Protein AF-A0A2A2QF74-F1 (afdb_monomer)

Secondary structure (DSSP, 8-state):
--THHHHHHHHHHHHHHHIIIIIHHHHHHHHHHHHHHHHHHHHHHHTTPPP-HHHHHHHHHHHHTHHHHHHHHHHTTTT-GGG--

Structure (mmCIF, N/CA/C/O backbone):
data_AF-A0A2A2QF74-F1
#
_entry.id   AF-A0A2A2QF74-F1
#
loop_
_atom_site.group_PDB
_atom_site.id
_atom_site.type_symbol
_atom_site.label_atom_id
_atom_site.label_alt_id
_atom_site.label_comp_id
_atom_site.label_asym_id
_atom_site.label_entity_id
_atom_site.label_seq_id
_atom_site.pdbx_PDB_ins_code
_atom_site.Cartn_x
_atom_site.Cartn_y
_atom_site.Cartn_z
_atom_site.occupancy
_atom_site.B_iso_or_equiv
_atom_site.auth_seq_id
_atom_site.auth_comp_id
_atom_site.auth_asym_id
_atom_site.auth_atom_id
_atom_site.pdbx_PDB_model_num
ATOM 1 N N . MET A 1 1 ? 23.836 -0.362 -34.222 1.00 50.34 1 MET A N 1
ATOM 2 C CA . MET A 1 1 ? 23.259 0.362 -33.069 1.00 50.34 1 MET A CA 1
ATOM 3 C C . MET A 1 1 ? 21.780 0.508 -33.365 1.00 50.34 1 MET A C 1
ATOM 5 O O . MET A 1 1 ? 21.440 1.186 -34.322 1.00 50.34 1 MET A O 1
ATOM 9 N N . ASP A 1 2 ? 20.933 -0.264 -32.688 1.00 54.47 2 ASP A N 1
ATOM 10 C CA . ASP A 1 2 ? 19.531 -0.431 -33.081 1.00 54.47 2 ASP A CA 1
ATOM 11 C C 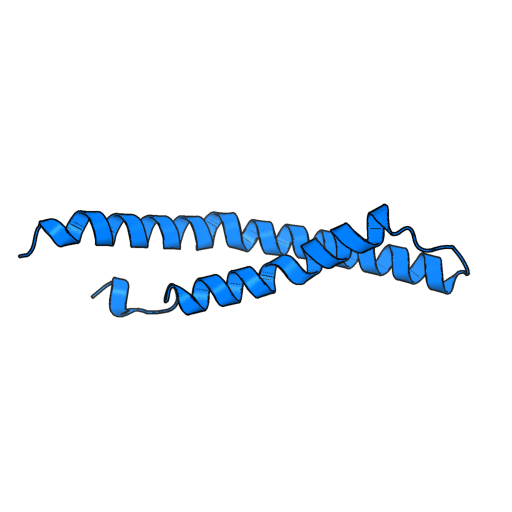. ASP A 1 2 ? 18.673 0.708 -32.506 1.00 54.47 2 ASP A C 1
ATOM 13 O O . ASP A 1 2 ? 18.292 0.713 -31.332 1.00 54.47 2 ASP A O 1
ATOM 17 N N . TRP A 1 3 ? 18.469 1.748 -33.315 1.00 59.19 3 TRP A N 1
ATOM 18 C CA . TRP A 1 3 ? 17.840 3.003 -32.896 1.00 59.19 3 TRP A CA 1
ATOM 19 C C . TRP A 1 3 ? 16.353 2.842 -32.548 1.00 59.19 3 TRP A C 1
ATOM 21 O O . TRP A 1 3 ? 15.851 3.596 -31.713 1.00 59.19 3 TRP A O 1
ATOM 31 N N . GLY A 1 4 ? 15.672 1.822 -33.090 1.00 62.69 4 GLY A N 1
ATOM 32 C CA . GLY A 1 4 ? 14.267 1.522 -32.784 1.00 62.69 4 GLY A CA 1
ATOM 33 C C . GLY A 1 4 ? 14.032 1.080 -31.334 1.00 62.69 4 GLY A C 1
ATOM 34 O O . GLY A 1 4 ? 12.999 1.389 -30.740 1.00 62.69 4 GLY A O 1
ATOM 35 N N . ASN A 1 5 ? 15.030 0.454 -30.703 1.00 66.31 5 ASN A N 1
ATOM 36 C CA . ASN A 1 5 ? 14.950 -0.012 -29.315 1.00 66.31 5 ASN A CA 1
ATOM 37 C C . ASN A 1 5 ? 15.239 1.086 -28.273 1.00 66.31 5 ASN A C 1
ATOM 39 O O . ASN A 1 5 ? 14.978 0.905 -27.078 1.00 66.31 5 ASN A O 1
ATOM 43 N N . ARG A 1 6 ? 15.762 2.246 -28.696 1.00 68.81 6 ARG A N 1
ATOM 44 C CA . ARG A 1 6 ? 16.173 3.325 -27.783 1.00 68.81 6 ARG A CA 1
ATOM 45 C C . ARG A 1 6 ? 14.978 3.969 -27.079 1.00 68.81 6 ARG A C 1
ATOM 47 O O . ARG A 1 6 ? 15.014 4.139 -25.861 1.00 68.81 6 ARG A O 1
ATOM 54 N N . SER A 1 7 ? 13.907 4.266 -27.812 1.00 76.88 7 SER A N 1
ATOM 55 C CA . SER A 1 7 ? 12.690 4.886 -27.265 1.00 76.88 7 SER A CA 1
ATOM 56 C C . SER A 1 7 ? 11.991 3.977 -26.251 1.00 76.88 7 SER A C 1
ATOM 58 O O . SER A 1 7 ? 11.625 4.422 -25.162 1.00 76.88 7 SER A O 1
ATOM 60 N N . HIS A 1 8 ? 11.899 2.676 -26.549 1.00 76.06 8 HIS A N 1
ATOM 61 C CA . HIS A 1 8 ? 11.358 1.677 -25.624 1.00 76.06 8 HIS A CA 1
ATOM 62 C C . HIS A 1 8 ? 12.189 1.553 -24.340 1.00 76.06 8 HIS A C 1
ATOM 64 O O . HIS A 1 8 ? 11.627 1.431 -23.248 1.00 76.06 8 HIS A O 1
ATOM 70 N N . ARG A 1 9 ? 13.523 1.623 -24.446 1.00 75.31 9 ARG A N 1
ATOM 71 C CA . ARG A 1 9 ? 14.416 1.596 -23.280 1.00 75.31 9 ARG A CA 1
ATOM 72 C C . ARG A 1 9 ? 14.244 2.835 -22.400 1.00 75.31 9 ARG A C 1
ATOM 74 O O . ARG A 1 9 ? 14.156 2.699 -21.183 1.00 75.31 9 ARG A O 1
ATOM 81 N N . ILE A 1 10 ? 14.145 4.024 -23.000 1.00 81.25 10 ILE A N 1
ATOM 82 C CA . ILE A 1 10 ? 13.928 5.292 -22.280 1.00 81.25 10 ILE A CA 1
ATOM 83 C C . ILE A 1 10 ? 12.583 5.281 -21.544 1.00 81.25 10 ILE A C 1
ATOM 85 O O . ILE A 1 10 ? 12.530 5.643 -20.370 1.00 81.25 10 ILE A O 1
ATOM 89 N N . LEU A 1 11 ? 11.513 4.808 -22.190 1.00 80.94 11 LEU A N 1
ATOM 90 C CA . LEU A 1 11 ? 10.193 4.687 -21.562 1.00 80.94 11 LEU A CA 1
ATOM 91 C C . LEU A 1 11 ? 10.218 3.759 -20.341 1.00 80.94 11 LEU A C 1
ATOM 93 O O . LEU A 1 11 ? 9.712 4.138 -19.287 1.00 80.94 11 LEU A O 1
ATOM 97 N N . ARG A 1 12 ? 10.872 2.591 -20.437 1.00 79.12 12 ARG A N 1
ATOM 98 C CA . ARG A 1 12 ? 11.024 1.677 -19.289 1.00 79.12 12 ARG A CA 1
ATOM 99 C C . ARG A 1 12 ? 11.842 2.286 -18.146 1.00 79.12 12 ARG A C 1
ATOM 101 O O . ARG A 1 12 ? 11.532 2.042 -16.983 1.00 79.12 12 ARG A O 1
ATOM 108 N N . LEU A 1 13 ? 12.881 3.068 -18.450 1.00 81.19 13 LEU A N 1
ATOM 109 C CA . LEU A 1 13 ? 13.675 3.759 -17.427 1.00 81.19 13 LEU A CA 1
ATOM 110 C C . LEU A 1 13 ? 12.859 4.847 -16.719 1.00 81.19 13 LEU A C 1
ATOM 112 O O . LEU A 1 13 ? 12.871 4.899 -15.491 1.00 81.19 13 LEU A O 1
ATOM 116 N N . LYS A 1 14 ? 12.095 5.645 -17.473 1.00 84.38 14 LYS A N 1
ATOM 117 C CA . LYS A 1 14 ? 11.211 6.680 -16.923 1.00 84.38 14 LYS A CA 1
ATOM 118 C C . LYS A 1 14 ? 10.090 6.083 -16.068 1.00 84.38 14 LYS A C 1
ATOM 120 O O . LYS A 1 14 ? 9.808 6.592 -14.989 1.00 84.38 14 LYS A O 1
ATOM 125 N N . GLU A 1 15 ? 9.490 4.974 -16.506 1.00 82.94 15 GLU A N 1
ATOM 126 C CA . GLU A 1 15 ? 8.507 4.225 -15.711 1.00 82.94 15 GLU A CA 1
ATOM 127 C C . GLU A 1 15 ? 9.123 3.741 -14.392 1.00 82.94 15 GLU A C 1
ATOM 129 O O . GLU A 1 15 ? 8.566 3.993 -13.325 1.00 82.94 15 GLU A O 1
ATOM 134 N N . LYS A 1 16 ? 10.300 3.104 -14.441 1.00 84.25 16 LYS A N 1
ATOM 135 C CA . LYS A 1 16 ? 11.022 2.633 -13.251 1.00 84.25 16 LYS A CA 1
ATOM 136 C C . LYS A 1 16 ? 11.334 3.768 -12.273 1.00 84.25 16 LYS A C 1
ATOM 138 O O . LYS A 1 16 ? 11.210 3.573 -11.063 1.00 84.25 16 LYS A O 1
ATOM 143 N N . GLU A 1 17 ? 11.759 4.921 -12.780 1.00 85.69 17 GLU A N 1
ATOM 144 C CA . GLU A 1 17 ? 12.085 6.093 -11.968 1.00 85.69 17 GLU A CA 1
ATOM 145 C C . GLU A 1 17 ? 10.840 6.695 -11.316 1.00 85.69 17 GLU A C 1
ATOM 147 O O . GLU A 1 17 ? 10.816 6.823 -10.093 1.00 85.69 17 GLU A O 1
ATOM 152 N N . ASN A 1 18 ? 9.769 6.932 -12.079 1.00 86.12 18 ASN A N 1
ATOM 153 C CA . ASN A 1 18 ? 8.485 7.393 -11.541 1.00 86.12 18 ASN A CA 1
ATOM 154 C C . ASN A 1 18 ? 7.937 6.435 -10.475 1.00 86.12 18 ASN A C 1
ATOM 156 O O . ASN A 1 18 ? 7.470 6.862 -9.417 1.00 86.12 18 ASN A O 1
ATOM 160 N N . PHE A 1 19 ? 8.038 5.126 -10.715 1.00 86.31 19 PHE A N 1
ATOM 161 C CA . PHE A 1 19 ? 7.579 4.118 -9.764 1.00 86.31 19 PHE A CA 1
ATOM 162 C C . PHE A 1 19 ? 8.393 4.151 -8.464 1.00 86.31 19 PHE A C 1
ATOM 164 O O . PHE A 1 19 ? 7.849 3.988 -7.374 1.00 86.31 19 PHE A O 1
ATOM 171 N N . ARG A 1 20 ? 9.709 4.377 -8.564 1.00 86.31 20 ARG A N 1
ATOM 172 C CA . ARG A 1 20 ? 10.607 4.475 -7.408 1.00 86.31 20 ARG A CA 1
ATOM 173 C C . ARG A 1 20 ? 10.429 5.783 -6.637 1.00 86.31 20 ARG A C 1
ATOM 175 O O . ARG A 1 20 ? 10.484 5.737 -5.414 1.00 86.31 20 ARG A O 1
ATOM 182 N N . ALA A 1 21 ? 10.290 6.908 -7.332 1.00 87.81 21 ALA A N 1
ATOM 183 C CA . ALA A 1 21 ? 10.306 8.242 -6.737 1.00 87.81 21 ALA A CA 1
ATOM 184 C C . ALA A 1 21 ? 8.935 8.688 -6.217 1.00 87.81 21 ALA A C 1
ATOM 186 O O . ALA A 1 21 ? 8.876 9.438 -5.251 1.00 87.81 21 ALA A O 1
ATOM 187 N N . VAL A 1 22 ? 7.844 8.222 -6.834 1.00 88.75 22 VAL A N 1
ATOM 188 C CA . VAL A 1 22 ? 6.489 8.698 -6.520 1.00 88.75 22 VAL A CA 1
ATOM 189 C C . VAL A 1 22 ? 5.614 7.566 -5.997 1.00 88.75 22 VAL A C 1
ATOM 191 O O . VAL A 1 22 ? 5.177 7.606 -4.851 1.00 88.75 22 VAL A O 1
ATOM 194 N N . VAL A 1 23 ? 5.398 6.524 -6.807 1.00 88.62 23 VAL A N 1
ATOM 195 C CA . VAL A 1 23 ? 4.396 5.480 -6.513 1.00 88.62 23 VAL A CA 1
ATOM 196 C C . VAL A 1 23 ? 4.735 4.714 -5.233 1.00 88.62 23 VAL A C 1
ATOM 198 O O . VAL A 1 23 ? 3.883 4.550 -4.364 1.00 88.62 23 VAL A O 1
ATOM 201 N N . MET A 1 24 ? 5.989 4.279 -5.085 1.00 91.12 24 MET A N 1
ATOM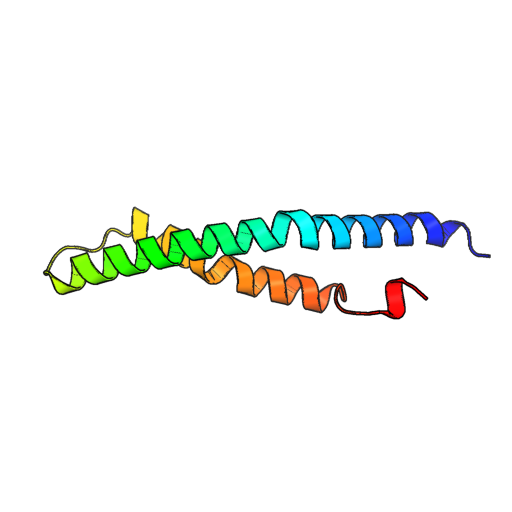 202 C CA . MET A 1 24 ? 6.421 3.509 -3.917 1.00 91.12 24 MET A CA 1
ATOM 203 C C . MET A 1 24 ? 6.379 4.331 -2.616 1.00 91.12 24 MET A C 1
ATOM 205 O O . MET A 1 24 ? 5.743 3.864 -1.671 1.00 91.12 24 MET A O 1
ATOM 209 N N . PRO A 1 25 ? 6.971 5.542 -2.531 1.00 92.50 25 PRO A N 1
ATOM 210 C CA . PRO A 1 25 ? 6.850 6.371 -1.333 1.00 92.50 25 PRO A CA 1
ATOM 211 C C . PRO A 1 25 ? 5.400 6.671 -0.963 1.00 92.50 25 PRO A C 1
ATOM 213 O O . PRO A 1 25 ? 5.037 6.521 0.200 1.00 92.50 25 PRO A O 1
ATOM 216 N N . LEU A 1 26 ? 4.558 7.018 -1.942 1.00 93.06 26 LEU A N 1
ATOM 217 C CA . LEU A 1 26 ? 3.144 7.296 -1.696 1.00 93.06 26 LEU A CA 1
ATOM 218 C C . LEU A 1 26 ? 2.414 6.060 -1.156 1.00 93.06 26 LEU A C 1
ATOM 220 O O . LEU A 1 26 ? 1.611 6.177 -0.235 1.00 93.06 26 LEU A O 1
ATOM 224 N N . SER A 1 27 ? 2.735 4.869 -1.671 1.00 94.31 27 SER A N 1
ATOM 225 C CA . SER A 1 27 ? 2.151 3.624 -1.165 1.00 94.31 27 SER A CA 1
ATOM 226 C C . SER A 1 27 ? 2.548 3.323 0.280 1.00 94.31 27 SER A C 1
ATOM 228 O O . SER A 1 27 ? 1.701 2.887 1.051 1.00 94.31 27 SER A O 1
ATOM 230 N N . PHE A 1 28 ? 3.794 3.601 0.679 1.00 93.81 28 PHE A N 1
ATOM 231 C CA . PHE A 1 28 ? 4.230 3.427 2.066 1.00 93.81 28 PHE A CA 1
ATOM 232 C C . PHE A 1 28 ? 3.621 4.465 3.008 1.00 93.81 28 PHE A C 1
ATOM 234 O O . PHE A 1 28 ? 3.249 4.113 4.123 1.00 93.81 28 PHE A O 1
ATOM 241 N N . TRP A 1 29 ? 3.469 5.716 2.564 1.00 96.19 29 TRP A N 1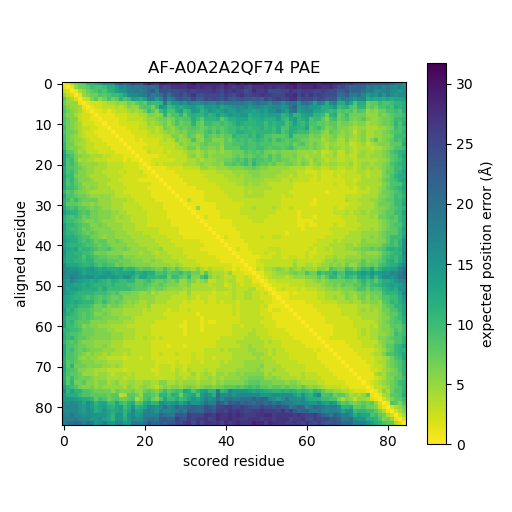
ATOM 242 C CA . TRP A 1 29 ? 2.722 6.729 3.313 1.00 96.19 29 TRP A CA 1
ATOM 243 C C . TRP A 1 29 ? 1.269 6.308 3.526 1.00 96.19 29 TRP A C 1
ATOM 245 O O . TRP A 1 29 ? 0.786 6.321 4.657 1.00 96.19 29 TRP A O 1
ATOM 255 N N . GLY A 1 30 ? 0.602 5.860 2.458 1.00 95.12 30 GLY A N 1
ATOM 256 C CA . GLY A 1 30 ? -0.741 5.292 2.535 1.00 95.12 30 GLY A CA 1
ATOM 257 C C . GLY A 1 30 ? -0.802 4.114 3.505 1.00 95.12 30 GLY A C 1
ATOM 258 O O . GLY A 1 30 ? -1.671 4.085 4.369 1.00 95.12 30 GLY A O 1
ATOM 259 N N . ALA A 1 31 ? 0.160 3.192 3.437 1.00 96.06 31 ALA A N 1
ATOM 260 C CA . ALA A 1 31 ? 0.222 2.054 4.345 1.00 96.06 31 ALA A CA 1
ATOM 261 C C . ALA A 1 31 ? 0.414 2.456 5.807 1.00 96.06 31 ALA A C 1
ATOM 263 O O . ALA A 1 31 ? -0.238 1.882 6.672 1.00 96.06 31 ALA A O 1
ATOM 264 N N . GLY A 1 32 ? 1.242 3.464 6.089 1.00 96.06 32 GLY A N 1
ATOM 265 C CA . GLY A 1 32 ? 1.386 4.015 7.435 1.00 96.06 32 GLY A CA 1
ATOM 266 C C . GLY A 1 32 ? 0.055 4.531 7.985 1.00 96.06 32 GLY A C 1
ATOM 267 O O . GLY A 1 32 ? -0.337 4.161 9.088 1.00 96.06 32 GLY A O 1
ATOM 268 N N . ILE A 1 33 ? -0.680 5.310 7.186 1.00 95.81 33 ILE A N 1
ATOM 269 C CA . ILE A 1 33 ? -2.015 5.808 7.556 1.00 95.81 33 ILE A CA 1
ATOM 270 C C . ILE A 1 33 ? -2.998 4.643 7.742 1.00 95.81 33 ILE A C 1
ATOM 272 O O . ILE A 1 33 ? -3.725 4.604 8.732 1.00 95.81 33 ILE A O 1
ATOM 276 N N . GLY A 1 34 ? -2.992 3.670 6.828 1.00 95.50 34 GLY A N 1
ATOM 277 C CA . GLY A 1 34 ? -3.841 2.482 6.899 1.00 95.50 34 GLY A CA 1
ATOM 278 C C . GLY A 1 34 ? -3.592 1.653 8.160 1.00 95.50 34 GLY A C 1
ATOM 279 O O . GLY A 1 34 ? -4.542 1.255 8.821 1.00 95.50 34 GLY A O 1
ATOM 280 N N . ILE A 1 35 ? -2.331 1.452 8.552 1.00 96.25 35 ILE A N 1
ATOM 281 C CA . ILE A 1 35 ? -1.967 0.738 9.786 1.00 96.25 35 ILE A CA 1
ATOM 282 C C . ILE A 1 35 ? -2.462 1.490 11.025 1.00 96.25 35 ILE A C 1
ATOM 284 O O . ILE A 1 35 ? -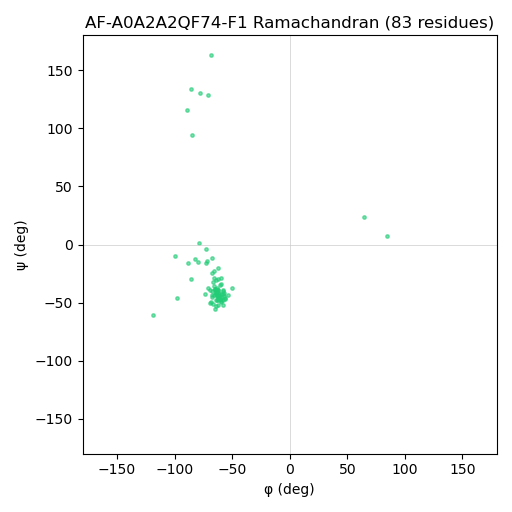2.993 0.861 11.936 1.00 96.25 35 ILE A O 1
ATOM 288 N N . ILE A 1 36 ? -2.331 2.820 11.058 1.00 97.00 36 ILE A N 1
ATOM 289 C CA . ILE A 1 36 ? -2.845 3.640 12.167 1.00 97.00 36 ILE A CA 1
ATOM 290 C C . ILE A 1 36 ? -4.369 3.505 12.267 1.00 97.00 36 ILE A C 1
ATOM 292 O O . ILE A 1 36 ? -4.886 3.269 13.356 1.00 97.00 36 ILE A O 1
A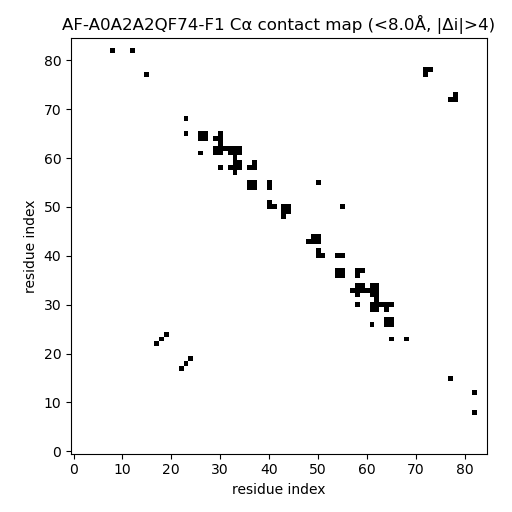TOM 296 N N . ALA A 1 37 ? -5.082 3.595 11.142 1.00 94.81 37 ALA A N 1
ATOM 297 C CA . ALA A 1 37 ? -6.535 3.446 11.106 1.00 94.81 37 ALA A CA 1
ATOM 298 C C . ALA A 1 37 ? -6.991 2.031 11.513 1.00 94.81 37 ALA A C 1
ATOM 300 O O . ALA A 1 37 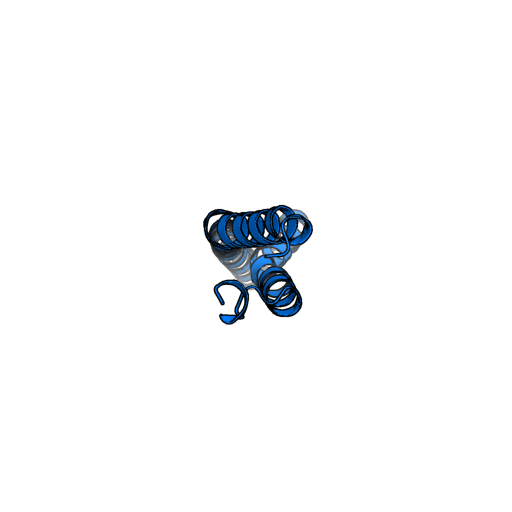? -7.939 1.892 12.280 1.00 94.81 37 ALA A O 1
ATOM 301 N N . LEU A 1 38 ? -6.285 0.981 11.078 1.00 95.56 38 LEU A N 1
ATOM 302 C CA . LEU A 1 38 ? -6.536 -0.388 11.544 1.00 95.56 38 LEU A CA 1
ATOM 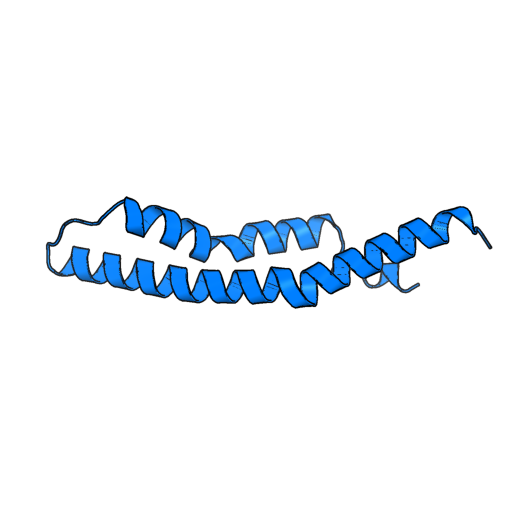303 C C . LEU A 1 38 ? -6.281 -0.539 13.046 1.00 95.56 38 LEU A C 1
ATOM 305 O O . LEU A 1 38 ? -7.045 -1.213 13.731 1.00 95.56 38 LEU A O 1
ATOM 309 N N . GLY A 1 39 ? -5.218 0.083 13.561 1.00 95.25 39 GLY A N 1
ATOM 310 C CA . GLY A 1 39 ? -4.923 0.109 14.991 1.00 95.25 39 GLY A CA 1
ATOM 311 C C . GLY A 1 39 ? -6.033 0.794 15.787 1.00 95.25 39 GLY A C 1
ATOM 312 O O . GLY A 1 39 ? -6.442 0.279 16.823 1.00 95.25 39 GLY A O 1
ATOM 313 N N . TRP A 1 40 ? -6.566 1.903 15.268 1.00 94.88 40 TRP A N 1
ATOM 314 C CA . TRP A 1 40 ? -7.696 2.614 15.861 1.00 94.88 40 TRP A CA 1
ATOM 315 C C . TRP A 1 40 ? -8.963 1.753 15.914 1.00 94.88 40 TRP A C 1
ATOM 317 O O . TRP A 1 40 ? -9.521 1.564 16.991 1.00 94.88 40 TRP A O 1
ATOM 327 N N . GLU A 1 41 ? -9.374 1.154 14.792 1.00 93.94 41 GLU A N 1
ATOM 328 C CA . GLU A 1 41 ? -10.519 0.227 14.762 1.00 93.94 41 GLU A CA 1
ATOM 329 C C . GLU A 1 41 ? -10.299 -0.989 15.678 1.00 93.94 41 GLU A C 1
ATOM 331 O O . GLU A 1 41 ? -11.231 -1.482 16.317 1.00 93.94 41 GLU A O 1
ATOM 336 N N . GLY A 1 42 ? -9.052 -1.457 15.795 1.00 92.94 42 GLY A N 1
ATOM 337 C CA . GLY A 1 42 ? -8.663 -2.497 16.743 1.00 92.94 42 GLY A CA 1
ATOM 338 C C . GLY A 1 42 ? -8.900 -2.088 18.199 1.00 92.94 42 GLY A C 1
ATOM 339 O O . GLY A 1 42 ? -9.465 -2.872 18.961 1.00 92.94 42 GLY A O 1
ATOM 340 N N . LEU A 1 43 ? -8.533 -0.859 18.576 1.00 94.88 43 LEU A N 1
ATOM 341 C CA . LEU A 1 43 ? -8.799 -0.310 19.911 1.00 94.88 43 LEU A CA 1
ATOM 342 C C . LEU A 1 43 ? -10.300 -0.173 20.174 1.00 94.88 43 LEU A C 1
ATOM 344 O O . LEU A 1 43 ? -10.778 -0.665 21.194 1.00 94.88 43 LEU A O 1
ATOM 348 N N . VAL A 1 44 ? -11.054 0.396 19.227 1.00 94.06 44 VAL A N 1
ATOM 349 C CA . VAL A 1 44 ? -12.521 0.506 19.318 1.00 94.06 44 VAL A CA 1
ATOM 350 C C . VAL A 1 44 ? -13.144 -0.865 19.572 1.00 94.06 44 VAL A C 1
ATOM 352 O O . VAL A 1 44 ? -14.005 -1.015 20.439 1.00 94.06 44 VAL A O 1
ATOM 355 N N . LYS A 1 45 ? -12.672 -1.902 18.869 1.00 93.06 45 LYS A N 1
ATOM 356 C CA . LYS A 1 45 ? -13.154 -3.269 19.072 1.00 93.06 45 LYS A CA 1
ATOM 357 C C . LYS A 1 45 ? -12.818 -3.818 20.460 1.00 93.06 45 LYS A C 1
ATOM 359 O O . LYS A 1 45 ? -13.647 -4.522 21.038 1.00 93.06 45 LYS A O 1
ATOM 364 N N . MET A 1 46 ? -11.627 -3.523 20.984 1.00 95.25 46 MET A N 1
ATOM 365 C CA . MET A 1 46 ? -11.199 -3.942 22.325 1.00 95.25 46 MET A CA 1
ATOM 366 C C . MET A 1 46 ? -12.015 -3.272 23.436 1.00 95.25 46 MET A C 1
ATOM 368 O O . MET A 1 46 ? -12.282 -3.907 24.453 1.00 95.25 46 MET A O 1
ATOM 372 N N . GLU A 1 47 ? -12.467 -2.036 23.226 1.00 95.69 47 GLU A N 1
ATOM 373 C CA . GLU A 1 47 ? -13.345 -1.302 24.149 1.00 95.69 47 GLU A CA 1
ATOM 374 C C . GLU A 1 47 ? -14.823 -1.737 24.061 1.00 95.69 47 GLU A C 1
ATOM 376 O O . GLU A 1 47 ? -15.678 -1.214 24.773 1.00 95.69 47 GLU A O 1
ATOM 381 N N . GLY A 1 48 ? -15.143 -2.719 23.209 1.00 93.19 48 GLY A N 1
ATOM 382 C CA . GLY A 1 48 ? -16.509 -3.209 23.000 1.00 93.19 48 GLY A CA 1
ATOM 383 C C . GLY A 1 48 ? -17.320 -2.389 21.993 1.00 93.19 48 GLY A C 1
ATOM 384 O O . GLY A 1 48 ? -18.512 -2.645 21.814 1.00 93.19 48 GLY A O 1
ATOM 385 N N . GLY A 1 49 ? -16.685 -1.436 21.310 1.00 90.88 49 GLY A N 1
ATOM 386 C CA . GLY A 1 49 ? -17.274 -0.674 20.219 1.00 90.88 49 GLY A CA 1
ATOM 387 C C . GLY A 1 49 ? -17.537 -1.516 18.967 1.00 90.88 49 GLY A C 1
ATOM 388 O O . GLY A 1 49 ? -17.019 -2.626 18.779 1.00 90.88 49 GLY A O 1
ATOM 389 N N . GLN A 1 50 ? -18.379 -0.978 18.085 1.00 92.50 50 GLN A N 1
ATOM 390 C CA . GLN A 1 50 ? -18.620 -1.554 16.765 1.00 92.50 50 GLN A CA 1
ATOM 391 C C . GLN A 1 50 ? -17.568 -1.041 15.781 1.00 92.50 50 GLN A C 1
ATOM 393 O O . GLN A 1 50 ? -17.287 0.151 15.747 1.00 92.50 50 GLN A O 1
ATOM 398 N N . VAL A 1 51 ? -17.003 -1.958 14.994 1.00 91.62 51 VAL A N 1
ATOM 399 C CA . VAL A 1 51 ? -16.033 -1.639 13.938 1.00 91.62 51 VAL A CA 1
ATOM 400 C C . VAL A 1 51 ? -16.781 -1.104 12.730 1.00 91.62 51 VAL A C 1
ATOM 402 O O . VAL A 1 51 ? -17.730 -1.746 12.268 1.00 91.62 51 VAL A O 1
ATOM 405 N N . ASP A 1 52 ? -16.332 0.027 12.197 1.00 92.62 52 ASP A N 1
ATOM 406 C CA . ASP A 1 52 ? -16.915 0.605 10.993 1.00 92.62 52 ASP A CA 1
ATOM 407 C C . ASP A 1 52 ? -16.214 0.052 9.747 1.00 92.62 52 ASP A C 1
ATOM 409 O O . ASP A 1 52 ? -15.031 0.290 9.490 1.00 92.62 52 ASP A O 1
ATOM 413 N N . LEU A 1 53 ? -16.965 -0.680 8.921 1.00 92.19 53 LEU A N 1
ATOM 414 C CA . LEU A 1 53 ? -16.476 -1.201 7.644 1.00 92.19 53 LEU A CA 1
ATOM 415 C C . LEU A 1 53 ? -16.029 -0.088 6.687 1.00 92.19 53 LEU A C 1
ATOM 417 O O . LEU A 1 53 ? -15.128 -0.322 5.878 1.00 92.19 53 LEU A O 1
ATOM 421 N N . ALA A 1 54 ? -16.613 1.110 6.789 1.00 93.44 54 ALA A N 1
ATOM 422 C CA . ALA A 1 54 ? -16.222 2.269 5.997 1.00 93.44 54 ALA A CA 1
ATOM 423 C C . ALA A 1 54 ? -14.805 2.759 6.332 1.00 93.44 54 ALA A C 1
ATOM 425 O O . ALA A 1 54 ? -14.171 3.384 5.486 1.00 93.44 54 ALA A O 1
ATOM 426 N N . ILE A 1 55 ? -14.289 2.439 7.524 1.00 91.81 55 ILE A N 1
ATOM 427 C CA . ILE A 1 55 ? -12.917 2.743 7.946 1.00 91.81 55 ILE A CA 1
ATOM 428 C C . ILE A 1 55 ? -12.025 1.516 7.741 1.00 91.81 55 ILE A C 1
ATOM 430 O O . ILE A 1 55 ? -10.950 1.617 7.148 1.00 91.81 55 ILE A O 1
ATOM 434 N N . LEU A 1 56 ? -12.494 0.336 8.154 1.00 93.69 56 LEU A N 1
ATOM 435 C CA . LEU A 1 56 ? -11.734 -0.910 8.112 1.00 93.69 56 LEU A CA 1
ATOM 436 C C . LEU A 1 56 ? -11.302 -1.293 6.688 1.00 93.69 56 LEU A C 1
ATOM 438 O O . LEU A 1 56 ? -10.143 -1.644 6.467 1.00 93.69 56 LEU A O 1
ATOM 442 N N . ALA A 1 57 ? -12.216 -1.224 5.714 1.00 94.19 57 ALA A N 1
ATOM 443 C CA . ALA A 1 57 ? -11.939 -1.626 4.337 1.00 94.19 57 ALA A CA 1
ATOM 444 C C . ALA A 1 57 ? -10.862 -0.755 3.656 1.00 94.19 57 ALA A C 1
ATOM 446 O O . ALA A 1 57 ? -9.881 -1.321 3.158 1.00 94.19 57 ALA A O 1
ATOM 447 N N . PRO A 1 58 ? -10.961 0.592 3.638 1.00 94.56 58 PRO A N 1
ATOM 448 C CA . PRO A 1 58 ? -9.898 1.420 3.078 1.00 94.56 58 PRO A CA 1
ATOM 449 C C . PRO A 1 58 ? -8.605 1.337 3.894 1.00 94.56 58 PRO A C 1
ATOM 451 O O . PRO A 1 58 ? -7.529 1.316 3.299 1.00 94.56 58 PRO A O 1
ATOM 454 N N . ALA A 1 59 ? -8.673 1.225 5.225 1.00 94.44 59 ALA A N 1
ATOM 455 C CA . ALA A 1 59 ? -7.485 1.068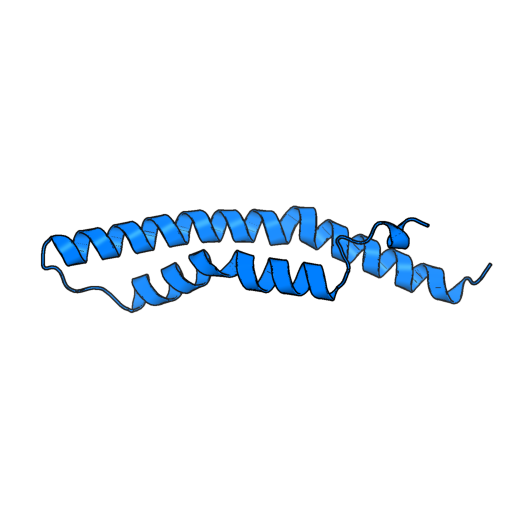 6.060 1.00 94.44 59 ALA A CA 1
ATOM 456 C C . ALA A 1 59 ? -6.705 -0.211 5.709 1.00 94.44 59 ALA A C 1
ATOM 458 O O . ALA A 1 59 ? -5.496 -0.154 5.470 1.00 94.44 59 ALA A O 1
ATOM 459 N N . ALA A 1 60 ? -7.403 -1.344 5.574 1.00 94.69 60 ALA A N 1
ATOM 460 C CA . ALA A 1 60 ? -6.823 -2.607 5.123 1.00 94.69 60 ALA A CA 1
ATOM 461 C C . ALA A 1 60 ? -6.257 -2.510 3.702 1.00 94.69 60 ALA A C 1
ATOM 463 O O . ALA A 1 60 ? -5.143 -2.974 3.448 1.00 94.69 60 ALA A O 1
ATOM 464 N N . PHE A 1 61 ? -6.985 -1.871 2.783 1.00 95.25 61 PHE A N 1
ATOM 465 C CA . PHE A 1 61 ? -6.518 -1.655 1.417 1.00 95.25 61 PHE A CA 1
ATOM 466 C C . PHE A 1 61 ? -5.198 -0.879 1.386 1.00 95.25 61 PHE A C 1
ATOM 468 O O . PHE A 1 61 ? -4.232 -1.336 0.776 1.00 95.25 61 PHE A O 1
ATOM 475 N N . PHE A 1 62 ? -5.127 0.267 2.068 1.00 94.56 62 PHE A N 1
ATOM 476 C CA . PHE A 1 62 ? -3.924 1.094 2.082 1.00 94.56 62 PHE A CA 1
ATOM 477 C C . PHE A 1 62 ? -2.761 0.419 2.809 1.00 94.56 62 PHE A C 1
ATOM 479 O O . PHE A 1 62 ? -1.639 0.476 2.309 1.00 94.56 62 PHE A O 1
ATOM 486 N N . ALA A 1 63 ? -3.017 -0.270 3.926 1.00 94.44 63 ALA A N 1
ATOM 487 C CA . ALA A 1 63 ? -2.005 -1.043 4.646 1.00 94.44 63 ALA A CA 1
ATOM 488 C C . ALA A 1 63 ? -1.360 -2.120 3.756 1.00 94.44 63 ALA A C 1
ATOM 490 O O . ALA A 1 63 ? -0.147 -2.329 3.807 1.00 94.44 63 ALA A O 1
ATOM 491 N N . LEU A 1 64 ? -2.159 -2.777 2.909 1.00 94.75 64 LEU A N 1
ATOM 492 C CA . LEU A 1 64 ? -1.694 -3.845 2.024 1.00 94.75 64 LEU A CA 1
ATOM 493 C C . LEU A 1 64 ? -1.193 -3.346 0.664 1.00 94.75 64 LEU A C 1
ATOM 495 O O . LEU A 1 64 ? -0.482 -4.091 -0.007 1.00 94.75 64 LEU A O 1
ATOM 499 N N . LEU A 1 65 ? -1.500 -2.108 0.262 1.00 93.50 65 LEU A N 1
ATOM 500 C CA . LEU A 1 65 ? -1.170 -1.523 -1.045 1.00 93.50 65 LEU A CA 1
ATOM 501 C C . LEU A 1 65 ? 0.308 -1.672 -1.480 1.00 93.50 65 LEU A C 1
ATOM 503 O O . LEU A 1 65 ? 0.544 -1.925 -2.666 1.00 93.50 65 LEU A O 1
ATOM 507 N N . PRO A 1 66 ? 1.323 -1.571 -0.596 1.00 93.12 66 PRO A N 1
ATOM 508 C CA . PRO A 1 66 ? 2.716 -1.769 -0.999 1.00 93.12 66 PRO A CA 1
ATOM 509 C C . PRO A 1 66 ? 3.017 -3.180 -1.520 1.00 93.12 66 PRO A C 1
ATOM 511 O O . PRO A 1 66 ? 3.897 -3.337 -2.365 1.00 93.12 66 PRO A O 1
ATOM 514 N N . LEU A 1 67 ? 2.302 -4.210 -1.056 1.00 93.19 67 LEU A N 1
ATOM 515 C CA . LEU A 1 67 ? 2.555 -5.608 -1.425 1.00 93.19 67 LEU A CA 1
ATOM 516 C C . LEU A 1 67 ? 2.312 -5.896 -2.920 1.00 93.19 67 LEU A C 1
ATOM 518 O O . LEU A 1 67 ? 3.249 -6.348 -3.587 1.00 93.19 67 LEU A O 1
ATOM 522 N N . PRO A 1 68 ? 1.128 -5.613 -3.504 1.00 93.12 68 PRO A N 1
ATOM 523 C CA . PRO A 1 68 ? 0.909 -5.809 -4.933 1.00 93.12 68 PRO A CA 1
ATOM 524 C C . PRO A 1 68 ? 1.795 -4.890 -5.783 1.00 93.12 68 PRO A C 1
ATOM 526 O O . PRO A 1 68 ? 2.213 -5.291 -6.868 1.00 93.12 68 PRO A O 1
ATOM 529 N N . LEU A 1 69 ? 2.151 -3.693 -5.300 1.00 91.44 69 LEU A N 1
ATOM 530 C CA . LEU A 1 69 ? 3.063 -2.790 -6.014 1.00 91.44 69 LEU A CA 1
ATOM 531 C C . LEU A 1 69 ? 4.502 -3.320 -6.042 1.00 91.44 69 LEU A C 1
ATOM 533 O O . LEU A 1 69 ? 5.172 -3.229 -7.073 1.00 91.44 69 LEU A O 1
ATOM 537 N N . LEU A 1 70 ? 4.976 -3.918 -4.947 1.00 89.50 70 LEU A N 1
ATOM 538 C CA . LEU A 1 70 ? 6.258 -4.623 -4.899 1.00 89.50 70 LEU A CA 1
ATOM 539 C C . LEU A 1 70 ? 6.262 -5.832 -5.834 1.00 89.50 70 LEU A C 1
ATOM 541 O O . LEU A 1 70 ? 7.228 -6.017 -6.579 1.00 89.50 70 LEU A O 1
ATOM 545 N N . PHE A 1 71 ? 5.178 -6.610 -5.847 1.00 90.25 71 PHE A N 1
ATOM 546 C CA . PHE A 1 71 ? 5.020 -7.737 -6.761 1.00 90.25 71 PHE A CA 1
ATOM 547 C C . PHE A 1 71 ? 5.024 -7.283 -8.227 1.00 90.25 71 PHE A C 1
ATOM 549 O O . PHE A 1 71 ? 5.798 -7.803 -9.030 1.00 90.25 71 PHE A O 1
ATOM 556 N N . TYR A 1 72 ? 4.255 -6.245 -8.571 1.00 88.56 72 TYR A N 1
ATOM 557 C CA . TYR A 1 72 ? 4.267 -5.642 -9.907 1.00 88.56 72 TYR A CA 1
ATOM 558 C C . TYR A 1 72 ? 5.678 -5.187 -10.298 1.00 88.56 72 TYR A C 1
ATOM 560 O O . TYR A 1 72 ? 6.176 -5.505 -11.378 1.00 88.56 72 TYR A O 1
ATOM 568 N N . ARG A 1 73 ? 6.370 -4.492 -9.390 1.00 85.56 73 ARG A N 1
ATOM 569 C CA . ARG A 1 73 ? 7.744 -4.025 -9.595 1.00 85.56 73 ARG A CA 1
ATOM 570 C C . ARG A 1 73 ? 8.724 -5.182 -9.828 1.00 85.56 73 ARG A C 1
ATOM 572 O O . ARG A 1 73 ? 9.671 -5.032 -10.607 1.00 85.56 73 ARG A O 1
ATOM 579 N N . TRP A 1 74 ? 8.507 -6.316 -9.166 1.00 84.31 74 TRP A N 1
ATOM 580 C CA . TRP A 1 74 ? 9.281 -7.539 -9.360 1.00 84.31 74 TRP A CA 1
ATOM 581 C C . TRP A 1 74 ? 9.019 -8.170 -10.731 1.00 84.31 74 TRP A C 1
ATOM 583 O O . TRP A 1 74 ? 9.976 -8.360 -11.483 1.00 84.31 74 TRP A O 1
ATOM 593 N N . VAL A 1 75 ? 7.751 -8.367 -11.114 1.00 85.81 75 VAL A N 1
ATOM 594 C CA . VAL A 1 75 ? 7.349 -8.900 -12.433 1.00 85.81 75 VAL A CA 1
ATOM 595 C C . VAL A 1 75 ? 7.874 -8.033 -13.581 1.00 85.81 75 VAL A C 1
ATOM 597 O O . VAL A 1 75 ? 8.365 -8.547 -14.583 1.00 85.81 75 VAL A O 1
ATOM 600 N N . ARG A 1 76 ? 7.852 -6.704 -13.429 1.00 82.00 76 ARG A N 1
ATOM 601 C CA . ARG A 1 76 ? 8.393 -5.763 -14.427 1.00 82.00 76 ARG A CA 1
ATOM 602 C C . ARG A 1 76 ? 9.920 -5.738 -14.488 1.00 82.00 76 ARG A C 1
ATOM 604 O O . ARG A 1 76 ? 10.491 -5.022 -15.310 1.00 82.00 76 ARG A O 1
ATOM 611 N N . GLY A 1 77 ? 10.606 -6.472 -13.613 1.00 77.00 77 GLY A N 1
ATOM 612 C CA . GLY A 1 77 ? 12.063 -6.524 -13.591 1.00 77.00 77 GLY A CA 1
ATOM 613 C C . GLY A 1 77 ? 12.706 -5.181 -13.241 1.00 77.00 77 GLY A C 1
ATOM 614 O O . GLY A 1 77 ? 13.870 -4.958 -13.572 1.00 77.00 77 GLY A O 1
ATOM 615 N N . HIS A 1 78 ? 12.000 -4.279 -12.546 1.00 78.25 78 HIS A N 1
ATOM 616 C CA . HIS A 1 78 ? 12.557 -2.982 -12.139 1.00 78.25 78 HIS A CA 1
ATOM 617 C C . HIS A 1 78 ? 13.766 -3.141 -11.196 1.00 78.25 78 HIS A C 1
ATOM 619 O O . HIS A 1 78 ? 14.586 -2.226 -11.089 1.00 78.25 78 HIS A O 1
ATOM 625 N N . PHE A 1 79 ? 13.921 -4.299 -10.547 1.00 68.00 79 PHE A N 1
ATOM 626 C CA . PHE A 1 79 ? 15.100 -4.658 -9.750 1.00 68.00 79 PHE A CA 1
ATOM 627 C C . PHE A 1 79 ? 16.298 -5.141 -10.585 1.00 68.00 79 PHE A C 1
ATOM 629 O O . PHE A 1 79 ? 17.420 -5.159 -10.085 1.00 68.00 79 PHE A O 1
ATOM 636 N N . SER A 1 80 ? 16.100 -5.492 -11.860 1.00 62.88 80 SER A N 1
ATOM 637 C CA . SER A 1 80 ? 17.176 -5.977 -12.724 1.00 62.88 80 SER A CA 1
ATOM 638 C C . SER A 1 80 ? 18.143 -4.851 -13.097 1.00 62.88 80 SER A C 1
ATOM 640 O O . SER A 1 80 ? 17.745 -3.792 -13.595 1.00 62.88 80 SER A O 1
ATOM 642 N N . LYS A 1 81 ? 19.443 -5.097 -12.885 1.00 57.22 81 LYS A N 1
ATOM 643 C CA . LYS A 1 81 ? 20.536 -4.217 -13.331 1.00 57.22 81 LYS A CA 1
ATOM 644 C C . LYS A 1 81 ? 20.747 -4.267 -14.854 1.00 57.22 81 LYS A C 1
ATOM 646 O O . LYS A 1 81 ? 21.369 -3.361 -15.394 1.00 57.22 81 LYS A O 1
ATOM 651 N N . ARG A 1 82 ? 20.175 -5.258 -15.561 1.00 55.00 82 ARG A N 1
ATOM 652 C CA . ARG A 1 82 ? 20.326 -5.432 -17.024 1.00 55.00 82 ARG A CA 1
ATOM 653 C C . ARG A 1 82 ? 19.662 -4.341 -17.869 1.00 55.00 82 ARG A C 1
ATOM 655 O O . ARG A 1 82 ? 19.916 -4.280 -19.057 1.00 55.00 82 ARG A O 1
ATOM 662 N N . LEU A 1 83 ? 18.833 -3.477 -17.281 1.00 51.31 83 LEU A N 1
ATOM 663 C CA . LEU A 1 83 ? 18.266 -2.311 -17.978 1.00 51.31 83 LEU A CA 1
ATOM 664 C C . LEU A 1 83 ? 19.291 -1.185 -18.216 1.00 51.31 83 LEU A C 1
ATOM 666 O O . LEU A 1 83 ? 19.018 -0.287 -19.010 1.00 51.31 83 LEU A O 1
ATOM 670 N N . PHE A 1 84 ? 20.433 -1.224 -17.521 1.00 47.25 84 PHE A N 1
ATOM 671 C CA . PHE A 1 84 ? 21.521 -0.249 -17.653 1.00 47.25 84 PHE A CA 1
ATOM 672 C C . PHE A 1 84 ? 22.685 -0.730 -18.535 1.00 47.25 84 PHE A C 1
ATOM 674 O O . PHE A 1 84 ? 23.552 0.085 -18.840 1.00 47.25 84 PHE A O 1
ATOM 681 N N . ALA A 1 85 ? 22.703 -2.012 -18.923 1.00 41.50 85 ALA A N 1
ATOM 682 C CA . ALA A 1 85 ? 23.692 -2.582 -19.839 1.00 41.50 85 ALA A CA 1
ATOM 683 C C . ALA A 1 85 ? 23.215 -2.458 -21.295 1.00 41.50 85 ALA A C 1
ATOM 685 O O . ALA A 1 85 ? 22.001 -2.65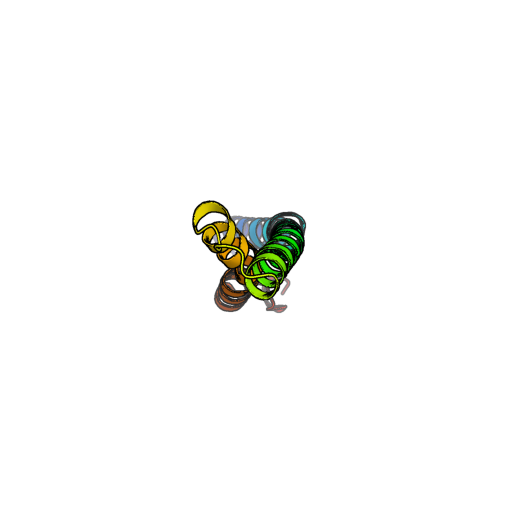3 -21.540 1.00 41.50 85 ALA A O 1
#

Radius of gyration: 18.97 Å; Cα contacts (8 Å, |Δi|>4): 57; chains: 1; bounding box: 42×18×57 Å

pLDDT: mean 85.23, std 13.38, range [41.5, 97.0]

Sequence (85 aa):
MDWGNRSHRILRLKEKENFRAVVMPLSFWGAGIGIIALGWEGLVKMEGGQVDLAILAPAAFFALLPLPLLFYRWVRGHFSKRLFA

Mean predicted aligned error: 7.1 Å

Solvent-accessible surface area (backbone atoms only — not comparable to full-atom values): 4698 Å² total; per-residue (Å²): 134,73,69,82,55,49,63,60,51,51,51,54,50,52,51,46,46,48,42,62,72,46,53,48,54,52,28,50,53,40,16,53,52,10,47,53,49,42,51,50,45,49,48,40,42,74,75,71,45,82,68,54,64,87,54,48,53,58,14,52,49,27,43,48,44,45,55,63,52,51,49,50,40,53,78,70,43,65,81,50,71,69,82,79,106

Foldseek 3Di:
DDPVCPVVLVVLVVVLCCLVPPVLVVLVVLLVVLVVLCVVLVVCVVVVHDRDPVSNVSSVCSVCVNVVSVVVCVVSCSVPPVSVD